Protein AF-A0ABD0L8J5-F1 (afdb_monomer_lite)

pLDDT: mean 78.28, std 10.35, range [52.09, 93.88]

Foldseek 3Di:
DCFVVLLVCLLVVNLVSNLVCVLVVPDQQDADPVRDGSCNSNVVNVNNVSVQVSQCPRDQSDGQLLVCLLVVPLVSNLVCLVVPNQQCDAGNVRDGSCRNDDDPSSNVSNVVSVVVD

Secondary structure (DSSP, 8-state):
--HHHHHHHHHTT-HHHHHHHHHTT--TTS--TTS--HHHHHHHTT-HHHHHHHHHHSSTT--HHHHHHHTT-HHHHHHHHHTT--TT---TTS--GGGG---HHHHHHHHHHHH--

Radius of gyration: 13.84 Å; chains: 1; bounding box: 35×27×36 Å

InterPro domains:
  IPR002110 Ankyrin repeat [PF12796] (7-91)
  IPR002110 Ankyrin repeat [PR01415] (35-50)
  IPR002110 Ankyrin repeat [PR01415] (76-90)
  IPR002110 Ankyrin repeat [PS50088] (60-92)
  IPR002110 Ankyrin repeat [SM00248] (1-30)
  IPR002110 Ankyrin repeat [SM00248] (34-59)
  IPR002110 Ankyrin repeat [SM00248] (60-89)
  IPR036770 Ankyrin repeat-containing domain superfamily [G3DSA:1.25.40.20] (1-57)
  IPR036770 Ankyrin repeat-containing domain superfamily [G3DSA:1.25.40.20] (58-117)
  IPR036770 Ankyrin repeat-containing domain superfamily [SSF48403] (3-110)
  IPR051070 NF-kappa-B Inhibitor [PTHR46680] (8-90)

Sequence (117 aa):
SGVPVLNHAILTRNPDVARLLVDKGVNPLLRDSTGQTALHAAAKVDNSSVLLEMLSGADQGDTPLHVAVRETSVEAIRFLVFAGADPNITNKDGLVCRMLTRKNQILQILRDYTSAR

Structure (mmCIF, N/CA/C/O backbone):
data_AF-A0ABD0L8J5-F1
#
_entry.id   AF-A0ABD0L8J5-F1
#
loop_
_atom_site.group_PDB
_atom_site.id
_atom_site.type_symbol
_atom_site.label_atom_id
_atom_site.label_alt_id
_atom_site.label_comp_id
_atom_site.label_asym_id
_atom_site.label_entity_id
_atom_site.label_seq_id
_atom_site.pdbx_PDB_ins_code
_atom_site.Cartn_x
_atom_site.Cartn_y
_atom_site.Cartn_z
_atom_site.occupancy
_atom_site.B_iso_or_equiv
_atom_site.auth_seq_id
_atom_site.auth_comp_id
_atom_site.auth_asym_id
_atom_site.auth_atom_id
_atom_site.pdbx_PDB_model_num
ATOM 1 N N . SER A 1 1 ? 16.063 -6.769 -5.439 1.00 63.00 1 SER A N 1
ATOM 2 C CA . SER A 1 1 ? 14.752 -6.163 -5.128 1.00 63.00 1 SER A CA 1
ATOM 3 C C . SER A 1 1 ? 14.296 -5.351 -6.336 1.00 63.00 1 SER A C 1
ATOM 5 O O . SER A 1 1 ? 15.084 -4.578 -6.858 1.00 63.00 1 SER A O 1
ATOM 7 N N . GLY A 1 2 ? 13.070 -5.553 -6.837 1.00 77.12 2 GLY A N 1
ATOM 8 C CA . GLY A 1 2 ? 12.537 -4.811 -8.000 1.00 77.12 2 GLY A CA 1
ATOM 9 C C . GLY A 1 2 ? 11.911 -3.451 -7.657 1.00 77.12 2 GLY A C 1
ATOM 10 O O . GLY A 1 2 ? 11.555 -2.690 -8.549 1.00 77.12 2 GLY A O 1
ATOM 11 N N . VAL A 1 3 ? 11.801 -3.131 -6.365 1.00 81.81 3 VAL A N 1
ATOM 12 C CA . VAL A 1 3 ? 11.156 -1.917 -5.837 1.00 81.81 3 VAL A CA 1
ATOM 13 C C . VAL A 1 3 ? 11.754 -0.613 -6.374 1.00 81.81 3 VAL A C 1
ATOM 15 O O . VAL A 1 3 ? 10.970 0.243 -6.764 1.00 81.81 3 VAL A O 1
ATOM 18 N N . PRO A 1 4 ? 13.091 -0.426 -6.473 1.00 86.56 4 PRO A N 1
ATOM 19 C CA . PRO A 1 4 ? 13.633 0.819 -7.024 1.00 86.56 4 PRO A CA 1
ATOM 20 C C . PRO A 1 4 ? 13.180 1.055 -8.472 1.00 86.56 4 PRO A C 1
ATOM 22 O O . PRO A 1 4 ? 12.872 2.178 -8.862 1.00 86.56 4 PRO A O 1
ATOM 25 N N . VAL A 1 5 ? 13.090 -0.026 -9.257 1.00 85.88 5 VAL A N 1
ATOM 26 C CA . VAL A 1 5 ? 12.638 0.010 -10.655 1.00 85.88 5 VAL A CA 1
ATOM 27 C C . VAL A 1 5 ? 11.142 0.323 -10.726 1.00 85.88 5 VAL A C 1
ATOM 29 O O . VAL A 1 5 ? 10.719 1.116 -11.562 1.00 85.88 5 VAL A O 1
ATOM 32 N N . LEU A 1 6 ? 10.351 -0.235 -9.806 1.00 84.19 6 LEU A N 1
ATOM 33 C CA . LEU A 1 6 ? 8.925 0.061 -9.685 1.00 84.19 6 LEU A CA 1
ATOM 34 C C . LEU A 1 6 ? 8.679 1.522 -9.282 1.00 84.19 6 LEU A C 1
ATOM 36 O O . LEU A 1 6 ? 7.899 2.209 -9.938 1.00 84.19 6 LEU A O 1
ATOM 40 N N . ASN A 1 7 ? 9.400 2.031 -8.279 1.00 85.56 7 ASN A N 1
ATOM 41 C CA . ASN A 1 7 ? 9.341 3.433 -7.857 1.00 85.56 7 ASN A CA 1
ATOM 42 C C . ASN A 1 7 ? 9.671 4.366 -9.027 1.00 85.56 7 ASN A C 1
ATOM 44 O O . ASN A 1 7 ? 8.950 5.332 -9.267 1.00 85.56 7 ASN A O 1
ATOM 48 N N . HIS A 1 8 ? 10.715 4.052 -9.797 1.00 86.56 8 HIS A N 1
ATOM 49 C CA . HIS A 1 8 ? 11.077 4.820 -10.985 1.00 86.56 8 HIS A CA 1
ATOM 50 C C . HIS A 1 8 ? 9.975 4.795 -12.058 1.00 86.56 8 HIS A C 1
ATOM 52 O O . HIS A 1 8 ? 9.641 5.841 -12.615 1.00 86.56 8 HIS A O 1
ATOM 58 N N . ALA A 1 9 ? 9.372 3.636 -12.336 1.00 85.44 9 ALA A N 1
ATOM 59 C CA . ALA A 1 9 ? 8.263 3.523 -13.289 1.00 85.44 9 ALA A CA 1
ATOM 60 C C . ALA A 1 9 ? 7.056 4.386 -12.875 1.00 85.44 9 ALA A C 1
ATOM 62 O O . ALA A 1 9 ? 6.445 5.057 -13.704 1.00 85.44 9 ALA A O 1
ATOM 63 N N . ILE A 1 10 ? 6.766 4.449 -11.576 1.00 82.44 10 ILE A N 1
ATOM 64 C CA . ILE A 1 10 ? 5.690 5.281 -11.029 1.00 82.44 10 ILE A CA 1
ATOM 65 C C . ILE A 1 10 ? 6.025 6.771 -11.131 1.00 82.44 10 ILE A C 1
ATOM 67 O O . ILE A 1 10 ? 5.192 7.545 -11.605 1.00 82.44 10 ILE A O 1
ATOM 71 N N . LEU A 1 11 ? 7.243 7.169 -10.743 1.00 82.81 11 LEU A N 1
ATOM 72 C CA . LEU A 1 11 ? 7.720 8.558 -10.825 1.00 82.81 11 LEU A CA 1
ATOM 73 C C . LEU A 1 11 ? 7.757 9.076 -12.267 1.00 82.81 11 LEU A C 1
ATOM 75 O O . LEU A 1 11 ? 7.513 10.253 -12.511 1.00 82.81 11 LEU A O 1
ATOM 79 N N . THR A 1 12 ? 8.027 8.196 -13.229 1.00 84.19 12 THR A N 1
ATOM 80 C CA . THR A 1 12 ? 8.013 8.519 -14.664 1.00 84.19 12 THR A CA 1
ATOM 81 C C . THR A 1 12 ? 6.629 8.395 -15.302 1.00 84.19 12 THR A C 1
ATOM 83 O O . THR A 1 12 ? 6.506 8.551 -16.513 1.00 84.19 12 THR A O 1
ATOM 86 N N . ARG A 1 13 ? 5.578 8.156 -14.499 1.00 81.56 13 ARG A N 1
ATOM 87 C CA . ARG A 1 13 ? 4.184 8.002 -14.948 1.00 81.56 13 ARG A CA 1
ATOM 88 C C . ARG A 1 13 ? 4.020 6.936 -16.033 1.00 81.56 13 ARG A C 1
ATOM 90 O O . ARG A 1 13 ? 3.260 7.120 -16.977 1.00 81.56 13 ARG A O 1
ATOM 97 N N . ASN A 1 14 ? 4.723 5.815 -15.881 1.00 81.81 14 ASN A N 1
ATOM 98 C CA . ASN A 1 14 ? 4.679 4.697 -16.814 1.00 81.81 14 ASN A CA 1
ATOM 99 C C . ASN A 1 14 ? 3.887 3.515 -16.216 1.00 81.81 14 ASN A C 1
ATOM 101 O O . ASN A 1 14 ? 4.475 2.636 -15.571 1.00 81.81 14 ASN A O 1
ATOM 105 N N . PRO A 1 15 ? 2.548 3.496 -16.381 1.00 75.19 15 PRO A N 1
ATOM 106 C CA . PRO A 1 15 ? 1.697 2.480 -15.779 1.00 75.19 15 PRO A CA 1
ATOM 107 C C . PRO A 1 15 ? 1.948 1.080 -16.346 1.00 75.19 15 PRO A C 1
ATOM 109 O O . PRO A 1 15 ? 1.835 0.102 -15.621 1.00 75.19 15 PRO A O 1
ATOM 112 N N . ASP A 1 16 ? 2.333 0.945 -17.609 1.00 79.25 16 ASP A N 1
ATOM 113 C CA . ASP A 1 16 ? 2.509 -0.380 -18.214 1.00 79.25 16 ASP A CA 1
ATOM 114 C C . ASP A 1 16 ? 3.733 -1.096 -17.635 1.00 79.25 16 ASP A C 1
ATOM 116 O O . ASP A 1 16 ? 3.673 -2.272 -17.272 1.00 79.25 16 ASP A O 1
ATOM 120 N N . VAL A 1 17 ? 4.833 -0.358 -17.450 1.00 82.94 17 VAL A N 1
ATOM 121 C CA . VAL A 1 17 ? 6.047 -0.888 -16.813 1.00 82.94 17 VAL A CA 1
ATOM 122 C C . VAL A 1 17 ? 5.790 -1.224 -15.347 1.00 82.94 17 VAL A C 1
ATOM 124 O O . VAL A 1 17 ? 6.226 -2.270 -14.868 1.00 82.94 17 VAL A O 1
ATOM 127 N N . ALA A 1 18 ? 5.076 -0.362 -14.625 1.00 81.00 18 ALA A N 1
ATOM 128 C CA . ALA A 1 18 ? 4.766 -0.618 -13.227 1.00 81.00 18 ALA A CA 1
ATOM 129 C C . ALA A 1 18 ? 3.814 -1.825 -13.054 1.00 81.00 18 ALA A C 1
ATOM 131 O O . ALA A 1 18 ? 4.053 -2.627 -12.152 1.00 81.00 18 ALA A O 1
ATOM 132 N N . ARG A 1 19 ? 2.842 -2.042 -13.959 1.00 75.12 19 ARG A N 1
ATOM 133 C CA . ARG A 1 19 ? 1.987 -3.249 -13.982 1.00 75.12 19 ARG A CA 1
ATOM 134 C C . ARG A 1 19 ? 2.829 -4.496 -14.237 1.00 75.12 19 ARG A C 1
ATOM 136 O O . ARG A 1 19 ? 2.802 -5.413 -13.429 1.00 75.12 19 ARG A O 1
ATOM 143 N N . LEU A 1 20 ? 3.676 -4.476 -15.268 1.00 78.75 20 LEU A N 1
ATOM 144 C CA . LEU A 1 20 ? 4.560 -5.598 -15.599 1.00 78.75 20 LEU A CA 1
ATOM 145 C C . LEU A 1 20 ? 5.479 -5.998 -14.432 1.00 78.75 20 LEU A C 1
ATOM 147 O O . LEU A 1 20 ? 5.768 -7.178 -14.237 1.00 78.75 20 LEU A O 1
ATOM 151 N N . LEU A 1 21 ? 5.981 -5.025 -13.669 1.00 80.44 21 LEU A N 1
ATOM 152 C CA . LEU A 1 21 ? 6.822 -5.293 -12.501 1.00 80.44 21 LEU A CA 1
ATOM 153 C C . LEU A 1 21 ? 6.023 -5.942 -11.369 1.00 80.44 21 LEU A C 1
ATOM 155 O O . LEU A 1 21 ? 6.507 -6.903 -10.770 1.00 80.44 21 LEU A O 1
ATOM 159 N N . VAL A 1 22 ? 4.811 -5.452 -11.103 1.00 75.44 22 VAL A N 1
ATOM 160 C CA . VAL A 1 22 ? 3.901 -6.059 -10.123 1.00 75.44 22 VAL A CA 1
ATOM 161 C C . VAL A 1 22 ? 3.523 -7.484 -10.547 1.00 75.44 22 VAL A C 1
ATOM 163 O O . VAL A 1 22 ? 3.654 -8.396 -9.733 1.00 75.44 22 VAL A O 1
ATOM 166 N N . ASP A 1 23 ? 3.205 -7.711 -11.825 1.00 73.19 23 ASP A N 1
ATOM 167 C CA . ASP A 1 23 ? 2.893 -9.037 -12.389 1.00 73.19 23 ASP A CA 1
ATOM 168 C C . ASP A 1 23 ? 4.073 -10.015 -12.286 1.00 73.19 23 ASP A C 1
ATOM 170 O O . ASP A 1 23 ? 3.894 -11.220 -12.115 1.00 73.19 23 ASP A O 1
ATOM 174 N N . LYS A 1 24 ? 5.311 -9.508 -12.334 1.00 76.50 24 LYS A N 1
ATOM 175 C CA . LYS A 1 24 ? 6.531 -10.295 -12.081 1.00 76.50 24 LYS A CA 1
ATOM 176 C C . LYS A 1 24 ? 6.805 -10.549 -10.592 1.00 76.50 24 LYS A C 1
ATOM 178 O O . LYS A 1 24 ? 7.880 -11.044 -10.249 1.00 76.50 24 LYS A O 1
ATOM 183 N N . GLY A 1 25 ? 5.866 -10.214 -9.709 1.00 69.38 25 GLY A N 1
ATOM 184 C CA . GLY A 1 25 ? 5.951 -10.451 -8.269 1.00 69.38 25 GLY A CA 1
ATOM 185 C C . GLY A 1 25 ? 6.734 -9.386 -7.499 1.00 69.38 25 GLY A C 1
ATOM 186 O O . GLY A 1 25 ? 7.130 -9.622 -6.354 1.00 69.38 25 GLY A O 1
ATOM 187 N N . VAL A 1 26 ? 6.997 -8.210 -8.084 1.00 77.62 26 VAL A N 1
ATOM 188 C CA . VAL A 1 26 ? 7.587 -7.101 -7.324 1.00 77.62 26 VAL A CA 1
ATOM 189 C C . VAL A 1 26 ? 6.538 -6.563 -6.364 1.00 77.62 26 VAL A C 1
ATOM 191 O O . VAL A 1 26 ? 5.580 -5.925 -6.779 1.00 77.62 26 VAL A O 1
ATOM 194 N N . ASN A 1 27 ? 6.749 -6.777 -5.066 1.00 74.25 27 ASN A N 1
ATOM 195 C CA . ASN A 1 27 ? 5.849 -6.261 -4.046 1.00 74.25 27 ASN A CA 1
ATOM 196 C C . ASN A 1 27 ? 5.996 -4.719 -3.910 1.00 74.25 27 ASN A C 1
ATOM 198 O O . ASN A 1 27 ? 7.036 -4.258 -3.422 1.00 74.25 27 ASN A O 1
ATOM 202 N N . PRO A 1 28 ? 4.976 -3.915 -4.284 1.00 73.25 28 PRO A N 1
ATOM 203 C CA . PRO A 1 28 ? 4.984 -2.445 -4.181 1.00 73.25 28 PRO A CA 1
ATOM 204 C C . PRO A 1 28 ? 5.060 -1.906 -2.745 1.00 73.25 28 PRO A C 1
ATOM 206 O O . PRO A 1 28 ? 5.345 -0.722 -2.542 1.00 73.25 28 PRO A O 1
ATOM 209 N N . LEU A 1 29 ? 4.793 -2.748 -1.743 1.00 75.12 29 LEU A N 1
ATOM 210 C CA . LEU A 1 29 ? 4.808 -2.377 -0.327 1.00 75.12 29 LEU A CA 1
ATOM 211 C C . LEU A 1 29 ? 6.205 -2.452 0.295 1.00 75.12 29 LEU A C 1
ATOM 213 O O . LEU A 1 29 ? 6.417 -1.935 1.393 1.00 75.12 29 LEU A O 1
ATOM 217 N N . LEU A 1 30 ? 7.161 -3.089 -0.384 1.00 76.38 30 LEU A N 1
ATOM 218 C CA . LEU A 1 30 ? 8.542 -3.135 0.076 1.00 76.38 30 LEU A CA 1
ATOM 219 C C . LEU A 1 30 ? 9.202 -1.761 -0.071 1.00 76.38 30 LEU A C 1
ATOM 221 O O . LEU A 1 30 ? 8.848 -0.966 -0.940 1.00 76.38 30 LEU A O 1
ATOM 225 N N . ARG A 1 31 ? 10.176 -1.486 0.798 1.00 78.88 31 ARG A N 1
ATOM 226 C CA . ARG A 1 31 ? 10.989 -0.270 0.737 1.00 78.88 31 ARG A CA 1
ATOM 227 C C . ARG A 1 31 ? 12.175 -0.483 -0.201 1.00 78.88 31 ARG A C 1
ATOM 229 O O . ARG A 1 31 ? 12.786 -1.552 -0.207 1.00 78.88 31 ARG A O 1
ATOM 236 N N . ASP A 1 32 ? 12.495 0.533 -0.991 1.00 80.31 32 ASP A N 1
ATOM 237 C CA . ASP A 1 32 ? 13.750 0.603 -1.730 1.00 80.31 32 ASP A CA 1
ATOM 238 C C . ASP A 1 32 ? 14.929 0.952 -0.800 1.00 80.31 32 ASP A C 1
ATOM 240 O O . ASP A 1 32 ? 14.777 1.091 0.416 1.00 80.31 32 ASP A O 1
ATOM 244 N N . SER A 1 33 ? 16.124 1.105 -1.373 1.00 81.81 33 SER A N 1
ATOM 245 C CA . SER A 1 33 ? 17.339 1.485 -0.638 1.00 81.81 33 SER A CA 1
ATOM 246 C C . SER A 1 33 ? 17.274 2.877 0.001 1.00 81.81 33 SER A C 1
ATOM 248 O O . SER A 1 33 ? 18.101 3.190 0.852 1.00 81.81 33 SER A O 1
ATOM 250 N N . THR A 1 34 ? 16.298 3.705 -0.379 1.00 79.88 34 THR A N 1
ATOM 251 C CA . THR A 1 34 ? 16.040 5.030 0.203 1.00 79.88 34 THR A CA 1
ATOM 252 C C . THR A 1 34 ? 14.940 4.996 1.266 1.00 79.88 34 THR A C 1
ATOM 254 O O . THR A 1 34 ? 14.553 6.036 1.797 1.00 79.88 34 THR A O 1
ATOM 257 N N . GLY A 1 35 ? 14.414 3.809 1.585 1.00 80.31 35 GLY A N 1
ATOM 258 C CA . GLY A 1 35 ? 13.316 3.639 2.528 1.00 80.31 35 GLY A CA 1
ATOM 259 C C . GLY A 1 35 ? 11.936 3.940 1.937 1.00 80.31 35 GLY A C 1
ATOM 260 O O . GLY A 1 35 ? 10.962 3.955 2.693 1.00 80.31 35 GLY A O 1
ATOM 261 N N . GLN A 1 36 ? 11.819 4.163 0.624 1.00 80.00 36 GLN A N 1
ATOM 262 C CA . GLN A 1 36 ? 10.571 4.546 -0.041 1.00 80.00 36 GLN A CA 1
ATOM 263 C C . GLN A 1 36 ? 9.854 3.342 -0.649 1.00 80.00 36 GLN A C 1
ATOM 265 O O . GLN A 1 36 ? 10.466 2.472 -1.267 1.00 80.00 36 GLN A O 1
ATOM 270 N N . THR A 1 37 ? 8.533 3.312 -0.505 1.00 81.25 37 THR A N 1
ATOM 271 C CA . THR A 1 37 ? 7.666 2.345 -1.195 1.00 81.25 37 THR A CA 1
ATOM 272 C C . THR A 1 37 ? 7.167 2.915 -2.522 1.00 81.25 37 THR A C 1
ATOM 274 O O . THR A 1 37 ? 7.228 4.127 -2.752 1.00 81.25 37 THR A O 1
ATOM 277 N N . ALA A 1 38 ? 6.569 2.057 -3.345 1.00 79.81 38 ALA A N 1
ATOM 278 C CA . ALA A 1 38 ? 5.902 2.450 -4.585 1.00 79.81 38 ALA A CA 1
ATOM 279 C C . ALA A 1 38 ? 4.819 3.520 -4.349 1.00 79.81 38 ALA A C 1
ATOM 281 O O . ALA A 1 38 ? 4.600 4.411 -5.166 1.00 79.81 38 ALA A O 1
ATOM 282 N N . LEU A 1 39 ? 4.207 3.503 -3.166 1.00 72.81 39 LEU A N 1
ATOM 283 C CA . LEU A 1 39 ? 3.202 4.473 -2.750 1.00 72.81 39 LEU A CA 1
ATOM 284 C C . LEU A 1 39 ? 3.779 5.843 -2.372 1.00 72.81 39 LEU A C 1
ATOM 286 O O . LEU A 1 39 ? 3.173 6.860 -2.703 1.00 72.81 39 LEU A O 1
ATOM 290 N N . HIS A 1 40 ? 4.981 5.895 -1.786 1.00 76.56 40 HIS A N 1
ATOM 291 C CA . HIS A 1 40 ? 5.696 7.166 -1.594 1.00 76.56 40 HIS A CA 1
ATOM 292 C C . HIS A 1 40 ? 6.050 7.807 -2.939 1.00 76.56 40 HIS A C 1
ATOM 294 O O . HIS A 1 40 ? 5.935 9.021 -3.099 1.00 76.56 40 HIS A O 1
ATOM 300 N N . ALA A 1 41 ? 6.458 6.990 -3.914 1.00 77.62 41 ALA A N 1
ATOM 301 C CA . ALA A 1 41 ? 6.696 7.444 -5.277 1.00 77.62 41 ALA A CA 1
ATOM 302 C C . ALA A 1 41 ? 5.404 7.961 -5.934 1.00 77.62 41 ALA A C 1
ATOM 304 O O . ALA A 1 41 ? 5.406 9.057 -6.486 1.00 77.62 41 ALA A O 1
ATOM 305 N N . ALA A 1 42 ? 4.292 7.232 -5.814 1.00 74.06 42 ALA A N 1
ATOM 306 C CA . ALA A 1 42 ? 3.002 7.612 -6.397 1.00 74.06 42 ALA A CA 1
ATOM 307 C C . ALA A 1 42 ? 2.454 8.933 -5.835 1.00 74.06 42 ALA A C 1
ATOM 309 O O . ALA A 1 42 ? 1.925 9.749 -6.590 1.00 74.06 42 ALA A O 1
ATOM 310 N N . ALA A 1 43 ? 2.637 9.173 -4.532 1.00 71.94 43 ALA A N 1
ATOM 311 C CA . ALA A 1 43 ? 2.225 10.412 -3.875 1.00 71.94 43 ALA A CA 1
ATOM 312 C C . ALA A 1 43 ? 2.966 11.656 -4.406 1.00 71.94 43 ALA A C 1
ATOM 314 O O . ALA A 1 43 ? 2.400 12.743 -4.420 1.00 71.94 43 ALA A O 1
ATOM 315 N N . LYS A 1 44 ? 4.212 11.512 -4.882 1.00 71.38 44 LYS A N 1
ATOM 316 C CA . LYS A 1 44 ? 5.015 12.633 -5.412 1.00 71.38 44 LYS A CA 1
ATOM 317 C C . LYS A 1 44 ? 4.549 13.140 -6.776 1.00 71.38 44 LYS A C 1
ATOM 319 O O . LYS A 1 44 ? 4.874 14.263 -7.143 1.00 71.38 44 LYS A O 1
ATOM 324 N N . VAL A 1 45 ? 3.844 12.309 -7.537 1.00 71.38 45 VAL A N 1
ATOM 325 C CA . VAL A 1 45 ? 3.470 12.586 -8.935 1.00 71.38 45 VAL A CA 1
ATOM 326 C C . VAL A 1 45 ? 1.955 12.611 -9.155 1.00 71.38 45 VAL A C 1
ATOM 328 O O . VAL A 1 45 ? 1.505 12.548 -10.303 1.00 71.38 45 VAL A O 1
ATOM 331 N N . ASP A 1 46 ? 1.187 12.689 -8.060 1.00 66.12 46 ASP A N 1
ATOM 332 C CA . ASP A 1 46 ? -0.279 12.587 -8.037 1.00 66.12 46 ASP A CA 1
ATOM 333 C C . ASP A 1 46 ? -0.782 11.397 -8.873 1.00 66.12 46 ASP A C 1
ATOM 335 O O . ASP A 1 46 ? -1.667 11.498 -9.716 1.00 66.12 46 ASP A O 1
ATOM 339 N N . ASN A 1 47 ? -0.095 10.263 -8.715 1.00 64.50 47 ASN A N 1
ATOM 340 C CA . ASN A 1 47 ? -0.309 9.041 -9.492 1.00 64.50 47 ASN A CA 1
ATOM 341 C C . ASN A 1 47 ? -0.723 7.875 -8.582 1.00 64.50 47 ASN A C 1
ATOM 343 O O . ASN A 1 47 ? -0.439 6.704 -8.842 1.00 64.50 47 ASN A O 1
ATOM 347 N N . SER A 1 48 ? -1.348 8.215 -7.454 1.00 60.56 48 SER A N 1
ATOM 348 C CA . SER A 1 48 ? -1.885 7.282 -6.463 1.00 60.56 48 SER A CA 1
ATOM 349 C C . SER A 1 48 ? -2.964 6.381 -7.065 1.00 60.56 48 SER A C 1
ATOM 351 O O . SER A 1 48 ? -3.024 5.209 -6.708 1.00 60.56 48 SER A O 1
ATOM 353 N N . SER A 1 49 ? -3.744 6.878 -8.028 1.00 61.50 49 SER A N 1
ATOM 354 C CA . SER A 1 49 ? -4.762 6.119 -8.767 1.00 61.50 49 SER A CA 1
ATOM 355 C C . SER A 1 49 ? -4.183 4.922 -9.527 1.00 61.50 49 SER A C 1
ATOM 357 O O . SER A 1 49 ? -4.653 3.802 -9.349 1.00 61.50 49 SER A O 1
ATOM 359 N N . VAL A 1 50 ? -3.109 5.119 -10.296 1.00 62.84 50 VAL A N 1
ATOM 360 C CA . VAL A 1 50 ? -2.437 4.043 -11.046 1.00 62.84 50 VAL A CA 1
ATOM 361 C C . VAL A 1 50 ? -1.862 2.982 -10.112 1.00 62.84 50 VAL A C 1
ATOM 363 O O . VAL A 1 50 ? -1.967 1.788 -10.389 1.00 62.84 50 VAL A O 1
ATOM 366 N N . LEU A 1 51 ? -1.282 3.399 -8.984 1.00 64.69 51 LEU A N 1
ATOM 367 C CA . LEU A 1 51 ? -0.771 2.448 -8.005 1.00 64.69 51 LEU A CA 1
ATOM 368 C C . LEU A 1 51 ? -1.901 1.659 -7.330 1.00 64.69 51 LEU A C 1
ATOM 370 O O . LEU A 1 51 ? -1.774 0.452 -7.139 1.00 64.69 51 LEU A O 1
ATOM 374 N N . LEU A 1 52 ? -2.997 2.329 -6.967 1.00 62.81 52 LEU A N 1
ATOM 375 C CA . LEU A 1 52 ? -4.173 1.691 -6.378 1.00 62.81 52 LEU A CA 1
ATOM 376 C C . LEU A 1 52 ? -4.795 0.673 -7.345 1.00 62.81 52 LEU A C 1
ATOM 378 O O . LEU A 1 52 ? -5.126 -0.433 -6.918 1.00 62.81 52 LEU A O 1
ATOM 382 N N . GLU A 1 53 ? -4.869 0.996 -8.639 1.00 63.00 53 GLU A N 1
ATOM 383 C CA . GLU A 1 53 ? -5.297 0.062 -9.687 1.00 63.00 53 GLU A CA 1
ATOM 384 C C . GLU A 1 53 ? -4.364 -1.150 -9.803 1.00 63.00 53 GLU A C 1
ATOM 386 O O . GLU A 1 53 ? -4.835 -2.288 -9.809 1.00 63.00 53 GLU A O 1
ATOM 391 N N . MET A 1 54 ? -3.045 -0.938 -9.856 1.00 61.56 54 MET A N 1
ATOM 392 C CA . MET A 1 54 ? -2.061 -2.031 -9.919 1.00 61.56 54 MET A CA 1
ATOM 393 C C . MET A 1 54 ? -2.145 -2.961 -8.716 1.00 61.56 54 MET A C 1
ATOM 395 O O . MET A 1 54 ? -2.055 -4.177 -8.855 1.00 61.56 54 MET A O 1
ATOM 399 N N . LEU A 1 55 ? -2.329 -2.381 -7.533 1.00 61.00 55 LEU A N 1
ATOM 400 C CA . LEU A 1 55 ? -2.477 -3.114 -6.283 1.00 61.00 55 LEU A CA 1
ATOM 401 C C . LEU A 1 55 ? -3.786 -3.911 -6.230 1.00 61.00 55 LEU A C 1
ATOM 403 O O . LEU A 1 55 ? -3.805 -4.965 -5.609 1.00 61.00 55 LEU A O 1
ATOM 407 N N . SER A 1 56 ? -4.851 -3.433 -6.881 1.00 57.00 56 SER A N 1
ATOM 408 C CA . SER A 1 56 ? -6.150 -4.121 -6.935 1.00 57.00 56 SER A CA 1
ATOM 409 C C . SER A 1 56 ? -6.204 -5.303 -7.917 1.00 57.00 56 SER A C 1
ATOM 411 O O . SER A 1 56 ? -7.089 -6.152 -7.813 1.00 57.00 56 SER A O 1
ATOM 413 N N . GLY A 1 57 ? -5.274 -5.366 -8.878 1.00 52.09 57 GLY A N 1
ATOM 414 C CA . GLY A 1 57 ? -5.275 -6.369 -9.949 1.00 52.09 57 GLY A CA 1
ATOM 415 C C . GLY A 1 57 ? -4.459 -7.637 -9.674 1.00 52.09 57 GLY A C 1
ATOM 416 O O . GLY A 1 57 ? 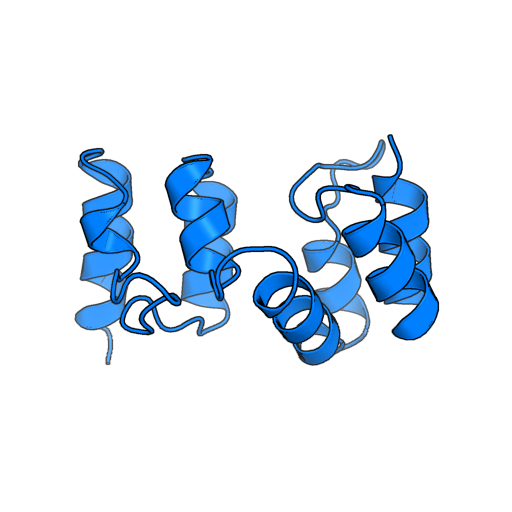-4.658 -8.630 -10.370 1.00 52.09 57 GLY A O 1
ATOM 417 N N . ALA A 1 58 ? -3.556 -7.625 -8.689 1.00 53.53 58 ALA A N 1
ATOM 418 C CA . ALA A 1 58 ? -2.455 -8.592 -8.635 1.00 53.53 58 ALA A CA 1
ATOM 419 C C . ALA A 1 58 ? -2.781 -9.960 -8.000 1.00 53.53 58 ALA A C 1
ATOM 421 O O . ALA A 1 58 ? -2.085 -10.923 -8.300 1.00 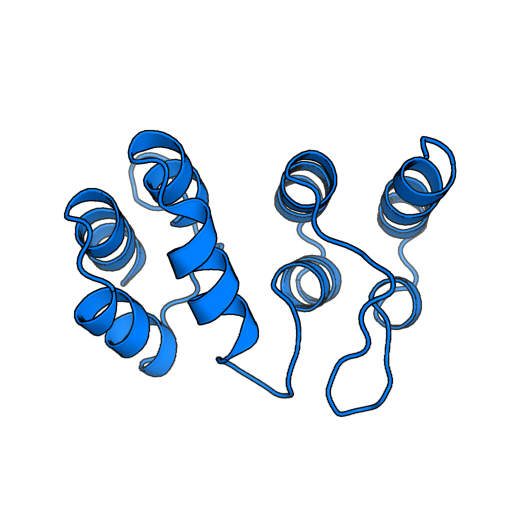53.53 58 ALA A O 1
ATOM 422 N N . ASP A 1 59 ? -3.817 -10.103 -7.166 1.00 53.97 59 ASP A N 1
ATOM 423 C CA . ASP A 1 59 ? -4.262 -11.427 -6.699 1.00 53.97 59 ASP A CA 1
ATOM 424 C C . ASP A 1 59 ? -5.682 -11.353 -6.110 1.00 53.97 59 ASP A C 1
ATOM 426 O O . ASP A 1 59 ? -6.018 -10.398 -5.416 1.00 53.97 59 ASP A O 1
ATOM 430 N N . GLN A 1 60 ? -6.545 -12.322 -6.423 1.00 60.97 60 GLN A N 1
ATOM 431 C CA . GLN A 1 60 ? -7.883 -12.530 -5.824 1.00 60.97 60 GLN A CA 1
ATOM 432 C C . GLN A 1 60 ? -8.824 -11.310 -5.650 1.00 60.97 60 GLN A C 1
ATOM 434 O O . GLN A 1 60 ? -9.762 -11.361 -4.861 1.00 60.97 60 GLN A O 1
ATOM 439 N N . GLY A 1 61 ? -8.639 -10.210 -6.390 1.00 66.31 61 GLY A N 1
ATOM 440 C CA . GLY A 1 61 ? -9.415 -8.976 -6.169 1.00 66.31 61 GLY A CA 1
ATOM 441 C C . GLY A 1 61 ? -9.183 -8.343 -4.793 1.00 66.31 61 GLY A C 1
ATOM 442 O O . GLY A 1 61 ? -10.016 -7.566 -4.327 1.00 66.31 61 GLY A O 1
ATOM 443 N N . ASP A 1 62 ? -8.070 -8.680 -4.140 1.00 75.56 62 ASP A N 1
ATOM 444 C CA . ASP A 1 62 ? -7.619 -8.003 -2.935 1.00 75.56 62 ASP A CA 1
ATOM 445 C C . ASP A 1 62 ? -7.304 -6.541 -3.274 1.00 75.56 62 ASP A C 1
ATOM 447 O O . ASP A 1 62 ? -6.482 -6.227 -4.131 1.00 75.56 62 ASP A O 1
ATOM 451 N N . THR A 1 63 ? -7.946 -5.610 -2.570 1.00 77.12 63 THR A N 1
ATOM 452 C CA . THR A 1 63 ? -7.502 -4.209 -2.577 1.00 77.12 63 THR A CA 1
ATOM 453 C C . THR A 1 63 ? -6.126 -4.087 -1.909 1.00 77.12 63 THR A C 1
ATOM 455 O O . THR A 1 63 ? -5.774 -4.912 -1.059 1.00 77.12 63 THR A O 1
ATOM 458 N N . PRO A 1 64 ? -5.370 -3.007 -2.171 1.00 75.38 64 PRO A N 1
ATOM 459 C CA . PRO A 1 64 ? -4.141 -2.715 -1.433 1.00 75.38 64 PRO A CA 1
ATOM 460 C C . PRO A 1 64 ? -4.263 -2.831 0.094 1.00 75.38 64 PRO A C 1
ATOM 462 O O . PRO A 1 64 ? -3.308 -3.220 0.768 1.00 75.38 64 PRO A O 1
ATOM 465 N N . LEU A 1 65 ? -5.436 -2.505 0.646 1.00 84.81 65 LEU A N 1
ATOM 466 C CA . LEU A 1 65 ? -5.690 -2.597 2.079 1.00 84.81 65 LEU A CA 1
ATOM 467 C C . LEU A 1 65 ? -5.831 -4.053 2.554 1.00 84.81 65 LEU A C 1
ATOM 469 O O . LEU A 1 65 ? -5.327 -4.366 3.630 1.00 84.81 65 LEU A O 1
ATOM 473 N N . HIS A 1 66 ? -6.401 -4.960 1.749 1.00 86.81 66 HIS A N 1
ATOM 474 C CA . HIS A 1 66 ? -6.419 -6.400 2.055 1.00 86.81 66 HIS A CA 1
ATOM 475 C C . HIS A 1 66 ? -5.001 -6.961 2.142 1.00 86.81 66 HIS A C 1
ATOM 477 O O . HIS A 1 66 ? -4.655 -7.617 3.129 1.00 86.81 66 HIS A O 1
ATOM 483 N N . VAL A 1 67 ? -4.159 -6.628 1.158 1.00 81.38 67 VAL A N 1
ATOM 484 C CA . VAL A 1 67 ? -2.751 -7.040 1.139 1.00 81.38 67 VAL A CA 1
ATOM 485 C C . VAL A 1 67 ? -2.027 -6.496 2.372 1.00 81.38 67 VAL A C 1
ATOM 487 O O . VAL A 1 67 ? -1.403 -7.256 3.109 1.00 81.38 67 VAL A O 1
ATOM 490 N N . ALA A 1 68 ? -2.165 -5.201 2.671 1.00 83.19 68 ALA A N 1
ATOM 491 C CA . ALA A 1 68 ? -1.523 -4.594 3.837 1.00 83.19 68 ALA A CA 1
ATOM 492 C C . ALA A 1 68 ? -1.964 -5.237 5.167 1.00 83.19 68 ALA A C 1
ATOM 494 O O . ALA A 1 68 ? -1.140 -5.403 6.072 1.00 83.19 68 ALA A O 1
ATOM 495 N N . VAL A 1 69 ? -3.237 -5.636 5.282 1.00 89.62 69 VAL A N 1
ATOM 496 C CA . VAL A 1 69 ? -3.773 -6.339 6.456 1.00 89.62 69 VAL A CA 1
ATOM 497 C C . VAL A 1 69 ? -3.225 -7.761 6.577 1.00 89.62 69 VAL A C 1
ATOM 499 O O . VAL A 1 69 ? -2.818 -8.138 7.680 1.0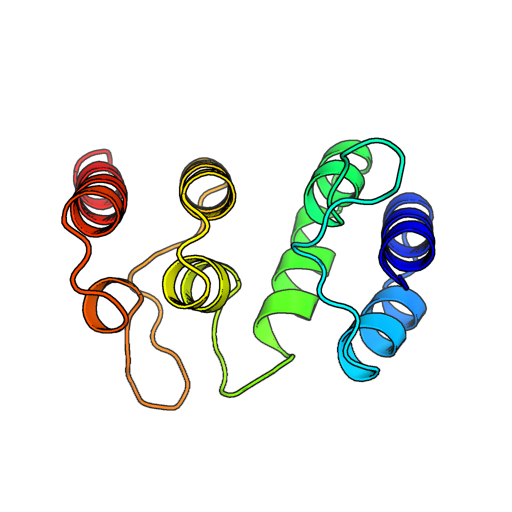0 89.62 69 VAL A O 1
ATOM 502 N N . ARG A 1 70 ? -3.159 -8.524 5.478 1.00 84.31 70 ARG A N 1
ATOM 503 C CA . ARG A 1 70 ? -2.561 -9.872 5.446 1.00 84.31 70 ARG A CA 1
ATOM 504 C C . ARG A 1 70 ? -1.091 -9.863 5.844 1.00 84.31 70 ARG A C 1
ATOM 506 O O . ARG A 1 70 ? -0.680 -10.646 6.693 1.00 84.31 70 ARG A O 1
ATOM 513 N N . GLU A 1 71 ? -0.329 -8.927 5.286 1.00 81.75 71 GLU A N 1
ATOM 514 C CA . GLU A 1 71 ? 1.089 -8.735 5.616 1.00 81.75 71 GLU A CA 1
ATOM 515 C C . GLU A 1 71 ? 1.278 -8.111 7.012 1.00 81.75 71 GLU A C 1
ATOM 517 O O . GLU A 1 71 ? 2.384 -8.012 7.542 1.00 81.75 71 GLU A O 1
ATOM 522 N N . THR A 1 72 ? 0.184 -7.699 7.658 1.00 86.81 72 THR A N 1
ATOM 523 C CA . THR A 1 72 ? 0.153 -7.055 8.975 1.00 86.81 72 THR A CA 1
ATOM 524 C C . THR A 1 72 ? 1.000 -5.782 9.062 1.00 86.81 72 THR A C 1
ATOM 526 O O . THR A 1 72 ? 1.504 -5.419 10.127 1.00 86.81 72 THR A O 1
ATOM 529 N N . SER A 1 73 ? 1.126 -5.077 7.937 1.00 85.12 73 SER A N 1
ATOM 530 C CA . SER A 1 73 ? 1.909 -3.852 7.811 1.00 85.12 73 SER A CA 1
ATOM 531 C C . SER A 1 73 ? 1.117 -2.655 8.336 1.00 85.12 73 SER A C 1
ATOM 533 O O . SER A 1 73 ? 0.417 -1.972 7.594 1.00 85.12 73 SER A O 1
ATOM 535 N N . VAL A 1 74 ? 1.220 -2.400 9.643 1.00 87.25 74 VAL A N 1
ATOM 536 C CA . VAL A 1 74 ? 0.491 -1.324 10.345 1.00 87.25 74 VAL A CA 1
ATOM 537 C C . VAL A 1 74 ? 0.677 0.037 9.677 1.00 87.25 74 VAL A C 1
ATOM 539 O O . VAL A 1 74 ? -0.292 0.771 9.511 1.00 87.25 74 VAL A O 1
ATOM 542 N N . GLU A 1 75 ? 1.900 0.354 9.258 1.00 81.75 75 GLU A N 1
ATOM 543 C CA . GLU A 1 75 ? 2.211 1.626 8.606 1.00 81.75 75 GLU A CA 1
ATOM 544 C C . GLU A 1 75 ? 1.484 1.765 7.262 1.00 81.75 75 GLU A C 1
ATOM 546 O O . GLU A 1 75 ? 0.862 2.789 6.989 1.00 81.75 75 GLU A O 1
ATOM 551 N N . ALA A 1 76 ? 1.491 0.702 6.448 1.00 75.75 76 ALA A N 1
ATOM 552 C CA . ALA A 1 76 ? 0.778 0.685 5.175 1.00 75.75 76 ALA A CA 1
ATOM 553 C C . ALA A 1 76 ? -0.741 0.752 5.382 1.00 75.75 76 ALA A C 1
ATOM 555 O O . ALA A 1 76 ? -1.416 1.472 4.656 1.00 75.75 76 ALA A O 1
ATOM 556 N N . ILE A 1 77 ? -1.273 0.062 6.396 1.00 87.25 77 ILE A N 1
ATOM 557 C CA . ILE A 1 77 ? -2.698 0.109 6.752 1.00 87.25 77 ILE A CA 1
ATOM 558 C C . ILE A 1 77 ? -3.092 1.538 7.129 1.00 87.25 77 ILE A C 1
ATOM 560 O O . ILE A 1 77 ? -4.042 2.066 6.562 1.00 87.25 77 ILE A O 1
ATOM 564 N N . ARG A 1 78 ? -2.346 2.192 8.031 1.00 83.94 78 ARG A N 1
ATOM 565 C CA . ARG A 1 78 ? -2.605 3.586 8.426 1.00 83.94 78 ARG A CA 1
ATOM 566 C C . ARG A 1 78 ? -2.558 4.526 7.234 1.00 83.94 78 ARG A C 1
ATOM 568 O O . ARG A 1 78 ? -3.458 5.344 7.080 1.00 83.94 78 ARG A O 1
ATOM 575 N N . PHE A 1 79 ? -1.535 4.391 6.396 1.00 77.56 79 PHE A N 1
ATOM 576 C CA . PHE A 1 79 ? -1.383 5.230 5.219 1.00 77.56 79 PHE A CA 1
ATOM 577 C C . PHE A 1 79 ? -2.538 5.037 4.230 1.00 77.56 79 PHE A C 1
ATOM 579 O O . PHE A 1 79 ? -3.117 6.016 3.777 1.00 77.56 79 PHE A O 1
ATOM 586 N N . LEU A 1 80 ? -2.893 3.794 3.895 1.00 77.06 80 LEU A N 1
ATOM 587 C CA . LEU A 1 80 ? -3.955 3.494 2.929 1.00 77.06 80 LEU A CA 1
ATOM 588 C C . LEU A 1 80 ? -5.315 3.987 3.424 1.00 77.06 80 LEU A C 1
ATOM 590 O O . LEU A 1 80 ? -6.059 4.608 2.672 1.00 77.06 80 LEU A O 1
ATOM 594 N N . VAL A 1 81 ? -5.603 3.763 4.705 1.00 83.69 81 VAL A N 1
ATOM 595 C CA . VAL A 1 81 ? -6.793 4.277 5.387 1.00 83.69 81 VAL A CA 1
ATOM 596 C C . VAL A 1 81 ? -6.825 5.811 5.349 1.00 83.69 81 VAL A C 1
ATOM 598 O O . VAL A 1 81 ? -7.839 6.395 4.974 1.00 83.69 81 VAL A O 1
ATOM 601 N N . PHE A 1 82 ? -5.706 6.475 5.656 1.00 78.31 82 PHE A N 1
ATOM 602 C CA . PHE A 1 82 ? -5.575 7.934 5.569 1.00 78.31 82 PHE A CA 1
ATOM 603 C C . PHE A 1 82 ? -5.752 8.461 4.136 1.00 78.31 82 PHE A C 1
ATOM 605 O O . PHE A 1 82 ? -6.396 9.483 3.926 1.00 78.31 82 PHE A O 1
ATOM 612 N N . ALA A 1 83 ? -5.244 7.732 3.142 1.00 68.31 83 ALA A N 1
ATOM 613 C CA . ALA A 1 83 ? -5.404 8.034 1.722 1.00 68.31 83 ALA A CA 1
ATOM 614 C C . ALA A 1 83 ? -6.823 7.744 1.187 1.00 68.31 83 ALA A C 1
ATOM 616 O O . ALA A 1 83 ? -7.069 7.890 -0.009 1.00 68.31 83 ALA A O 1
ATOM 617 N N . GLY A 1 84 ? -7.760 7.337 2.050 1.00 72.44 84 GLY A N 1
ATOM 618 C CA . GLY A 1 84 ? -9.164 7.143 1.702 1.00 72.44 84 GLY A CA 1
ATOM 619 C C . GLY A 1 84 ? -9.524 5.743 1.209 1.00 72.44 84 GLY A C 1
ATOM 620 O O . GLY A 1 84 ? -10.649 5.567 0.744 1.00 72.44 84 GLY A O 1
ATOM 621 N N . ALA A 1 85 ? -8.635 4.749 1.327 1.00 77.81 85 ALA A N 1
ATOM 622 C CA . ALA A 1 85 ? -8.960 3.365 0.986 1.00 77.81 85 ALA A CA 1
ATOM 623 C C . ALA A 1 85 ? -10.113 2.842 1.859 1.00 77.81 85 ALA A C 1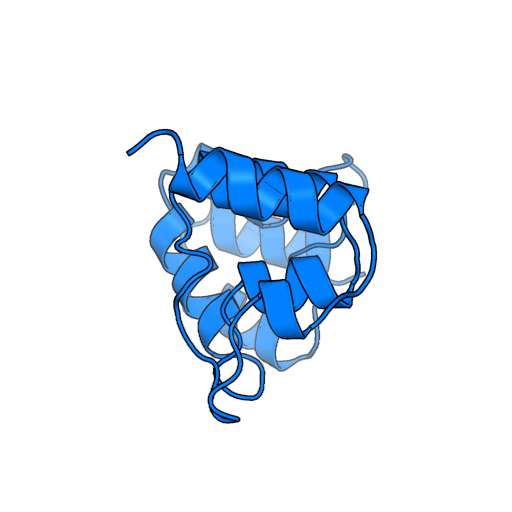
ATOM 625 O O . ALA A 1 85 ? -10.050 2.917 3.086 1.00 77.81 85 ALA A O 1
ATOM 626 N N . ASP A 1 86 ? -11.148 2.290 1.224 1.00 82.00 86 ASP A N 1
ATOM 627 C CA . ASP A 1 86 ? -12.320 1.757 1.919 1.00 82.00 86 ASP A CA 1
ATOM 628 C C . ASP A 1 86 ? -12.059 0.315 2.415 1.00 82.00 86 ASP A C 1
ATOM 630 O O . ASP A 1 86 ? -11.859 -0.591 1.597 1.00 82.00 86 ASP A O 1
ATOM 634 N N . PRO A 1 87 ? -12.066 0.061 3.741 1.00 88.12 87 PRO A N 1
ATOM 635 C CA . PRO A 1 87 ? -11.865 -1.266 4.318 1.00 88.12 87 PRO A CA 1
ATOM 636 C C . PRO A 1 87 ? -13.069 -2.201 4.169 1.00 88.12 87 PRO A C 1
ATOM 638 O O . PRO A 1 87 ? -12.971 -3.355 4.597 1.00 88.12 87 PRO A O 1
ATOM 641 N N . ASN A 1 88 ? -14.196 -1.720 3.634 1.00 88.62 88 ASN A N 1
ATOM 642 C CA . ASN A 1 88 ? -15.423 -2.499 3.452 1.00 88.62 88 ASN A CA 1
ATOM 643 C C . ASN A 1 88 ? -15.576 -3.073 2.040 1.00 88.62 88 ASN A C 1
ATOM 645 O O . ASN A 1 88 ? -16.527 -3.812 1.795 1.00 88.62 88 ASN A O 1
ATOM 649 N N . ILE A 1 89 ? -14.652 -2.771 1.123 1.00 84.81 89 ILE A N 1
ATOM 650 C CA . ILE A 1 89 ? -14.596 -3.455 -0.171 1.00 84.81 89 ILE A CA 1
ATOM 651 C C . ILE A 1 89 ? -14.325 -4.938 0.088 1.00 84.81 89 ILE A C 1
ATOM 653 O O . ILE A 1 89 ? -13.467 -5.276 0.901 1.00 84.81 89 ILE A O 1
ATOM 657 N N . THR A 1 90 ? -15.056 -5.813 -0.593 1.00 87.69 90 THR A N 1
ATOM 658 C CA . THR A 1 90 ? -14.830 -7.260 -0.565 1.00 87.69 90 THR A CA 1
ATOM 659 C C . THR A 1 90 ? -13.852 -7.676 -1.656 1.00 87.69 90 THR A C 1
ATOM 661 O O . THR A 1 90 ? -13.968 -7.201 -2.788 1.00 87.69 90 THR A O 1
ATOM 664 N N . ASN A 1 91 ? -12.945 -8.600 -1.350 1.00 82.94 91 ASN A N 1
ATOM 665 C CA . ASN A 1 91 ? -12.169 -9.314 -2.365 1.00 82.94 91 ASN A CA 1
ATOM 666 C C . ASN A 1 91 ? -13.032 -10.366 -3.108 1.00 82.94 91 ASN A C 1
ATOM 668 O O . ASN A 1 91 ? -14.237 -10.478 -2.861 1.00 82.94 91 ASN A O 1
ATOM 672 N N . LYS A 1 92 ? -12.444 -11.154 -4.023 1.00 81.94 92 LYS A N 1
ATOM 673 C CA . LYS A 1 92 ? -13.173 -12.193 -4.788 1.00 81.94 92 LYS A CA 1
ATOM 674 C C . LYS A 1 92 ? -13.725 -13.327 -3.920 1.00 81.94 92 LYS A C 1
ATOM 676 O O . LYS A 1 92 ? -14.690 -13.960 -4.334 1.00 81.94 92 LYS A O 1
ATOM 681 N N . ASP A 1 93 ? -13.179 -13.539 -2.723 1.00 84.62 93 ASP A N 1
ATOM 682 C CA . ASP A 1 93 ? -13.703 -14.500 -1.744 1.00 84.62 93 ASP A CA 1
ATOM 683 C C . ASP A 1 93 ? -14.887 -13.930 -0.937 1.00 84.62 93 ASP A C 1
ATOM 685 O O . ASP A 1 93 ? -15.405 -14.579 -0.028 1.00 84.62 93 ASP A O 1
ATOM 689 N N . GLY A 1 94 ? -15.313 -12.695 -1.229 1.00 87.94 94 GLY A N 1
ATOM 690 C CA . GLY A 1 94 ? -16.339 -11.991 -0.463 1.00 87.94 94 GLY A CA 1
ATOM 691 C C . GLY A 1 94 ? -15.832 -11.480 0.888 1.00 87.94 94 GLY A C 1
ATOM 692 O O . GLY A 1 94 ? -16.638 -11.140 1.758 1.00 87.94 94 GLY A O 1
ATOM 693 N N . LEU A 1 95 ? -14.510 -11.430 1.095 1.00 90.75 95 LEU A N 1
ATOM 694 C CA . LEU A 1 95 ? -13.914 -11.054 2.370 1.00 90.75 95 LEU A CA 1
ATOM 695 C C . LEU A 1 95 ? -13.549 -9.570 2.416 1.00 90.75 95 LEU A C 1
ATOM 697 O O . LEU A 1 95 ? -12.938 -9.060 1.488 1.00 90.75 95 LEU A O 1
ATOM 701 N N . VAL A 1 96 ? -13.875 -8.891 3.521 1.00 91.56 96 VAL A N 1
ATOM 702 C CA . VAL A 1 96 ? -13.401 -7.531 3.827 1.00 91.56 96 VAL A CA 1
ATOM 703 C C . VAL A 1 96 ? -12.155 -7.566 4.718 1.00 91.56 96 VAL A C 1
ATOM 705 O O . VAL A 1 96 ? -11.926 -8.528 5.459 1.00 91.56 96 VAL A O 1
ATOM 708 N N . CYS A 1 97 ? -11.405 -6.462 4.765 1.00 90.06 97 CYS A N 1
ATOM 709 C CA . CYS A 1 97 ? -10.135 -6.335 5.491 1.00 90.06 97 CYS A CA 1
ATOM 710 C C . CYS A 1 97 ? -10.175 -6.836 6.948 1.00 90.06 97 CYS A C 1
ATOM 712 O O . CYS A 1 97 ? -9.282 -7.561 7.384 1.00 90.06 97 CYS A O 1
ATOM 714 N N . ARG A 1 98 ? -11.228 -6.517 7.718 1.00 91.75 98 ARG A N 1
ATOM 715 C CA . ARG A 1 98 ? -11.328 -6.937 9.133 1.00 91.75 98 ARG A CA 1
ATOM 716 C C . ARG A 1 98 ? -11.444 -8.456 9.321 1.00 91.75 98 ARG A C 1
ATOM 718 O O . ARG A 1 98 ? -11.140 -8.943 10.402 1.00 91.75 98 ARG A O 1
ATOM 725 N N . MET A 1 99 ? -11.901 -9.189 8.302 1.00 92.88 99 MET A N 1
ATOM 726 C CA . MET A 1 99 ? -12.055 -10.648 8.357 1.00 92.88 99 MET A CA 1
ATOM 727 C C . MET A 1 99 ? -10.734 -11.381 8.088 1.00 92.88 99 MET A C 1
ATOM 729 O O . MET A 1 99 ? -10.611 -12.555 8.424 1.00 92.88 99 MET A O 1
ATOM 733 N N . LEU A 1 100 ? -9.726 -10.681 7.554 1.00 89.50 100 LEU A N 1
ATOM 734 C CA . LEU A 1 100 ? -8.410 -11.238 7.231 1.00 89.50 100 LEU A CA 1
ATOM 735 C C . LEU A 1 100 ? -7.416 -11.208 8.404 1.00 89.50 100 LEU A C 1
ATOM 737 O O . LEU A 1 100 ? -6.287 -11.674 8.270 1.00 89.50 100 LEU A O 1
ATOM 741 N N . THR A 1 101 ? -7.786 -10.652 9.561 1.00 92.12 101 THR A N 1
ATOM 742 C CA . THR A 1 101 ? -6.873 -10.516 10.704 1.00 92.12 101 THR A CA 1
ATOM 743 C C . THR A 1 101 ? -7.578 -10.670 12.046 1.00 92.12 101 THR A C 1
ATOM 745 O O . THR A 1 101 ? -8.761 -10.380 12.192 1.00 92.12 101 THR A O 1
ATOM 748 N N . ARG A 1 102 ? -6.820 -11.089 13.064 1.00 93.06 102 ARG A N 1
ATOM 749 C CA . ARG A 1 102 ? -7.248 -11.097 14.475 1.00 93.06 102 ARG A CA 1
ATOM 750 C C . ARG A 1 102 ? -6.415 -10.160 15.356 1.00 93.06 102 ARG A C 1
ATOM 752 O O . ARG A 1 102 ? -6.584 -10.146 16.571 1.00 93.06 102 ARG A O 1
ATOM 759 N N . LYS A 1 103 ? -5.490 -9.384 14.773 1.00 91.62 103 LYS A N 1
ATOM 760 C CA . LYS A 1 103 ? -4.628 -8.468 15.535 1.00 91.62 103 LYS A CA 1
ATOM 761 C C . LYS A 1 103 ? -5.437 -7.253 15.997 1.00 91.62 103 LYS A C 1
ATOM 763 O O . LYS A 1 103 ? -5.836 -6.433 15.173 1.00 91.62 103 LYS A O 1
ATOM 768 N N . ASN A 1 104 ? -5.602 -7.100 17.313 1.00 92.12 104 ASN A N 1
ATOM 769 C C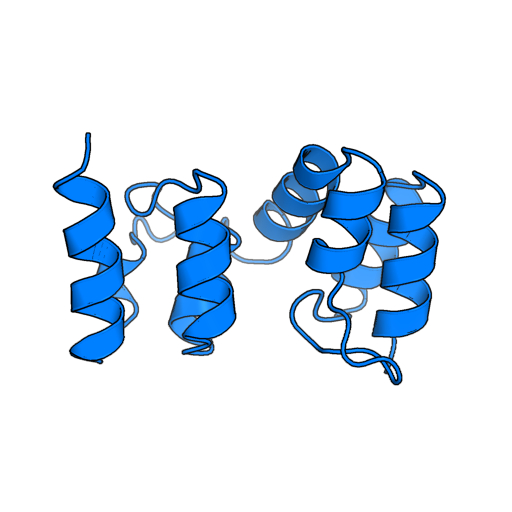A . ASN A 1 104 ? -6.379 -6.012 17.924 1.00 92.12 104 ASN A CA 1
ATOM 770 C C . ASN A 1 104 ? -5.973 -4.616 17.426 1.00 92.12 104 ASN A C 1
ATOM 772 O O . ASN A 1 104 ? -6.842 -3.803 17.136 1.00 92.12 104 ASN A O 1
ATOM 776 N N . GLN A 1 105 ? -4.672 -4.362 17.254 1.00 93.88 105 GLN A N 1
ATOM 777 C CA . GLN A 1 105 ? -4.168 -3.081 16.746 1.00 93.88 105 GLN A CA 1
ATOM 778 C C . GLN A 1 105 ? -4.681 -2.760 15.333 1.00 93.88 105 GLN A C 1
ATOM 780 O O . GLN A 1 105 ? -5.090 -1.634 15.067 1.00 93.88 105 GLN A O 1
ATOM 785 N N . ILE A 1 106 ? -4.677 -3.741 14.425 1.00 93.69 106 ILE A N 1
ATOM 786 C CA . ILE A 1 106 ? -5.163 -3.545 13.053 1.00 93.69 106 ILE A CA 1
ATOM 787 C C . ILE A 1 106 ? -6.681 -3.376 13.059 1.00 93.69 106 ILE A C 1
ATOM 789 O O . ILE A 1 106 ? -7.199 -2.473 12.409 1.00 93.69 106 ILE A O 1
ATOM 793 N N . LEU A 1 107 ? -7.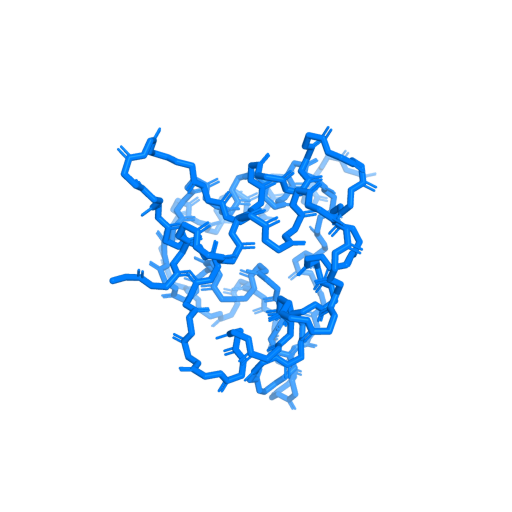392 -4.199 13.836 1.00 93.75 107 LEU A N 1
ATOM 794 C CA . LEU A 1 107 ? -8.843 -4.081 13.988 1.00 93.75 107 LEU A CA 1
ATOM 795 C C . LEU A 1 107 ? -9.253 -2.700 14.511 1.00 93.75 107 LEU A C 1
ATOM 797 O O . LEU A 1 107 ? -10.261 -2.165 14.060 1.00 93.75 107 LEU A O 1
ATOM 801 N N . GLN A 1 108 ? -8.470 -2.116 15.420 1.00 92.31 108 GLN A N 1
ATOM 802 C CA . GLN A 1 108 ? -8.701 -0.764 15.919 1.00 92.31 108 GLN A CA 1
ATOM 803 C C . GLN A 1 108 ? -8.544 0.280 14.809 1.00 92.31 108 GLN A C 1
ATOM 805 O O . GLN A 1 108 ? -9.466 1.052 14.587 1.00 92.31 108 GLN A O 1
ATOM 810 N N . ILE A 1 109 ? -7.459 0.233 14.028 1.00 90.50 109 ILE A N 1
ATOM 811 C CA . ILE A 1 109 ? -7.239 1.171 12.910 1.00 90.50 109 ILE A CA 1
ATOM 812 C C . ILE A 1 109 ? -8.387 1.113 11.890 1.00 90.50 109 ILE A C 1
ATOM 814 O O . ILE A 1 109 ? -8.867 2.147 11.431 1.00 90.50 109 ILE A O 1
ATOM 818 N N . LEU A 1 110 ? -8.852 -0.094 11.554 1.00 90.44 110 LEU A N 1
ATOM 819 C CA . LEU A 1 110 ? -9.961 -0.278 10.615 1.00 90.44 110 LEU A CA 1
ATOM 820 C C . LEU A 1 110 ? -11.305 0.227 11.182 1.00 90.44 110 LEU A C 1
ATOM 822 O O . LEU A 1 110 ? -12.136 0.703 10.412 1.00 90.44 110 LEU A O 1
ATOM 826 N N . ARG A 1 111 ? -11.527 0.146 12.505 1.00 86.88 111 ARG A N 1
ATOM 827 C CA . ARG A 1 111 ? -12.722 0.702 13.177 1.00 86.88 111 ARG A CA 1
ATOM 828 C C . ARG A 1 111 ? -12.690 2.224 13.264 1.00 86.88 111 ARG A C 1
ATOM 830 O O . ARG A 1 111 ? -13.715 2.870 13.038 1.00 86.88 111 ARG A O 1
ATOM 837 N N . ASP A 1 112 ? -11.533 2.788 13.588 1.00 82.69 112 ASP A N 1
ATOM 838 C CA . ASP A 1 112 ? -11.366 4.234 13.738 1.00 82.69 112 ASP A CA 1
ATOM 839 C C . ASP A 1 112 ? -11.667 4.945 12.409 1.00 82.69 112 ASP A C 1
ATOM 841 O O . ASP A 1 112 ? -12.296 5.999 12.402 1.00 82.69 112 ASP A O 1
ATOM 845 N N . TYR A 1 113 ? -11.346 4.312 11.274 1.00 74.19 113 TYR A N 1
ATOM 846 C CA . TYR A 1 113 ? -11.758 4.790 9.951 1.00 74.19 113 TYR A CA 1
ATOM 847 C C . TYR A 1 113 ? -13.278 4.853 9.771 1.00 74.19 113 TYR A C 1
ATOM 849 O O . TYR A 1 113 ? -13.802 5.864 9.312 1.00 74.19 113 TYR A O 1
ATOM 857 N N . THR A 1 114 ? -14.004 3.790 10.137 1.00 60.94 114 THR A N 1
ATOM 858 C CA . THR A 1 114 ? -15.470 3.739 9.973 1.00 60.94 114 THR A CA 1
ATOM 859 C C . THR A 1 114 ? -16.223 4.706 10.883 1.00 60.94 114 THR A C 1
ATOM 861 O O . THR A 1 114 ? -17.385 4.979 10.622 1.00 60.94 114 THR A O 1
ATOM 864 N N . SER A 1 115 ? -15.575 5.205 11.939 1.00 60.06 115 SER A N 1
ATOM 865 C CA . SER A 1 115 ? -16.174 6.115 12.925 1.00 60.06 115 SER A CA 1
ATOM 866 C C . SER A 1 115 ? -15.957 7.597 12.590 1.00 60.06 115 SER A C 1
ATOM 868 O O . SER A 1 115 ? -16.562 8.459 13.220 1.00 60.06 115 SER A O 1
ATOM 870 N N . ALA A 1 116 ? -15.055 7.898 11.650 1.00 57.09 116 ALA A N 1
ATOM 871 C CA . ALA A 1 116 ? -14.652 9.255 11.275 1.00 57.09 116 ALA A CA 1
ATOM 872 C C . ALA A 1 116 ? -15.367 9.790 10.012 1.00 57.09 116 ALA A C 1
ATOM 874 O O . ALA A 1 116 ? -15.008 10.858 9.515 1.00 57.09 116 ALA A O 1
ATOM 875 N N . ARG A 1 117 ? -16.357 9.052 9.492 1.00 52.16 117 ARG A N 1
ATOM 876 C CA . ARG A 1 117 ? -17.280 9.446 8.416 1.00 52.16 117 ARG A CA 1
ATOM 877 C C . ARG A 1 117 ? -18.710 9.384 8.930 1.00 52.16 117 ARG A C 1
ATOM 879 O O . ARG A 1 117 ? -19.509 10.223 8.466 1.00 52.16 117 ARG A O 1
#

Organism: NCBI:txid370345